Protein AF-A0A920W936-F1 (afdb_monomer_lite)

Foldseek 3Di:
DPPDDPLVVLVVVLVVCCVVPNVVVGDRPSDPDDPDDDDPVVVVVVVVVVPDPDPDPPPDDPQQGDQVVLQVVQVVCCVVPVDNGGSVNGGDAPDPVRVVVVD

Structure (mmCIF, N/CA/C/O backbone):
data_AF-A0A920W936-F1
#
_entry.id   AF-A0A920W936-F1
#
loop_
_atom_site.group_PDB
_atom_site.id
_atom_site.type_symbol
_atom_site.label_atom_id
_atom_site.label_alt_id
_atom_site.label_comp_id
_atom_site.label_asym_id
_atom_site.label_entity_id
_atom_site.label_seq_id
_atom_site.pdbx_PDB_ins_code
_atom_site.Cartn_x
_atom_site.Cartn_y
_atom_site.Cartn_z
_atom_site.occupancy
_atom_site.B_iso_or_equiv
_atom_site.auth_seq_id
_atom_site.auth_comp_id
_atom_site.auth_asym_id
_atom_site.auth_atom_id
_atom_site.pdbx_PDB_model_num
ATOM 1 N N . MET A 1 1 ? 28.370 -13.954 -7.015 1.00 42.81 1 MET A N 1
ATOM 2 C CA . MET A 1 1 ? 27.370 -12.864 -7.053 1.00 42.81 1 MET A CA 1
ATOM 3 C C . MET A 1 1 ? 26.481 -13.109 -8.261 1.00 42.81 1 MET A C 1
ATOM 5 O O . MET A 1 1 ? 26.715 -12.537 -9.312 1.00 42.81 1 MET A O 1
ATOM 9 N N . GLU A 1 2 ? 25.539 -14.039 -8.138 1.00 51.59 2 GLU A N 1
ATOM 10 C CA . GLU A 1 2 ? 24.701 -14.515 -9.255 1.00 51.59 2 GLU A CA 1
ATOM 11 C C . GLU A 1 2 ? 23.228 -14.692 -8.836 1.00 51.59 2 GLU A C 1
ATOM 13 O O . GLU A 1 2 ? 22.452 -15.338 -9.524 1.00 51.59 2 GLU A O 1
ATOM 18 N N . GLU A 1 3 ? 22.809 -14.100 -7.713 1.00 54.53 3 GLU A N 1
ATOM 19 C CA . GLU A 1 3 ? 21.451 -14.252 -7.165 1.00 54.53 3 GLU A CA 1
ATOM 20 C C . GLU A 1 3 ? 20.632 -12.960 -7.314 1.00 54.53 3 GLU A C 1
ATOM 22 O O . GLU A 1 3 ? 20.143 -12.378 -6.350 1.00 54.53 3 GLU A O 1
ATOM 27 N N . GLY A 1 4 ? 20.518 -12.459 -8.544 1.00 60.88 4 GLY A N 1
ATOM 28 C CA . GLY A 1 4 ? 19.589 -11.379 -8.881 1.00 60.88 4 GLY A CA 1
ATOM 29 C C . GLY A 1 4 ? 18.318 -11.940 -9.514 1.00 60.88 4 GLY A C 1
ATOM 30 O O . GLY A 1 4 ? 18.396 -12.826 -10.362 1.00 60.88 4 GLY A O 1
ATOM 31 N N . SER A 1 5 ? 17.144 -11.411 -9.152 1.00 80.44 5 SER A N 1
ATOM 32 C CA . SER A 1 5 ? 15.901 -11.719 -9.876 1.00 80.44 5 SER A CA 1
ATOM 33 C C . SER A 1 5 ? 16.084 -11.410 -11.365 1.00 80.44 5 SER A C 1
ATOM 35 O O . SER A 1 5 ? 16.452 -10.288 -11.724 1.00 80.44 5 SER A O 1
ATOM 37 N N . TRP A 1 6 ? 15.799 -12.387 -12.230 1.00 84.12 6 TRP A N 1
ATOM 38 C CA . TRP A 1 6 ? 15.855 -12.236 -13.689 1.00 84.12 6 TRP A CA 1
ATOM 39 C C . TRP A 1 6 ? 15.059 -11.019 -14.175 1.00 84.12 6 TRP A C 1
ATOM 41 O O . TRP A 1 6 ? 15.489 -10.330 -15.095 1.00 84.12 6 TRP A O 1
ATOM 51 N N . ILE A 1 7 ? 13.958 -10.690 -13.493 1.00 85.25 7 ILE A N 1
ATOM 52 C CA . ILE A 1 7 ? 13.140 -9.502 -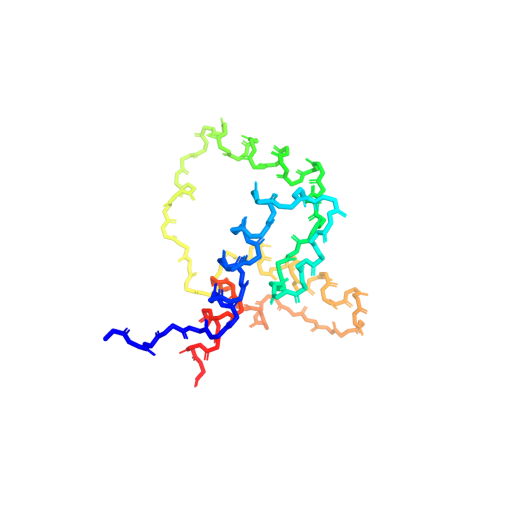13.761 1.00 85.25 7 ILE A CA 1
ATOM 53 C C . ILE A 1 7 ? 13.940 -8.215 -13.529 1.00 85.25 7 ILE A C 1
ATOM 55 O O . ILE A 1 7 ? 13.928 -7.317 -14.366 1.00 85.25 7 ILE A O 1
ATOM 59 N N . ARG A 1 8 ? 14.678 -8.129 -12.416 1.00 85.75 8 ARG A N 1
ATOM 60 C CA . ARG A 1 8 ? 15.475 -6.941 -12.084 1.00 85.75 8 ARG A CA 1
ATOM 61 C C . ARG A 1 8 ? 16.632 -6.751 -13.059 1.00 85.75 8 ARG A C 1
ATOM 63 O O . ARG A 1 8 ? 16.893 -5.631 -13.482 1.00 85.75 8 ARG A O 1
ATOM 70 N N . ARG A 1 9 ? 17.264 -7.850 -13.477 1.00 87.25 9 ARG A N 1
ATOM 71 C CA . ARG A 1 9 ? 18.294 -7.819 -14.519 1.00 87.25 9 ARG A CA 1
ATOM 72 C C . ARG A 1 9 ? 17.727 -7.338 -15.859 1.00 87.25 9 ARG A C 1
ATOM 74 O O . ARG A 1 9 ? 18.351 -6.515 -16.518 1.00 87.25 9 ARG A O 1
ATOM 81 N N . MET A 1 10 ? 16.547 -7.818 -16.255 1.00 88.44 10 MET A N 1
ATOM 82 C CA . MET A 1 10 ? 15.890 -7.370 -17.489 1.00 88.44 10 MET A CA 1
ATOM 83 C C . MET A 1 10 ? 15.505 -5.890 -17.444 1.00 88.44 10 MET A C 1
ATOM 85 O O . MET A 1 10 ? 15.685 -5.194 -18.440 1.00 88.44 10 MET A O 1
ATOM 89 N N . PHE A 1 11 ? 15.054 -5.396 -16.291 1.00 88.06 11 PHE A N 1
ATOM 90 C CA . PHE A 1 11 ? 14.791 -3.974 -16.084 1.00 88.06 11 PHE A CA 1
ATOM 91 C C . PHE A 1 11 ? 16.056 -3.114 -16.260 1.00 88.06 11 PHE A C 1
ATOM 93 O O . PHE A 1 11 ? 16.031 -2.099 -16.954 1.00 88.06 11 PHE A O 1
ATOM 100 N N . GLU A 1 12 ? 17.190 -3.541 -15.696 1.00 88.50 12 GLU A N 1
ATOM 101 C CA . GLU A 1 12 ? 18.477 -2.842 -15.847 1.00 88.50 12 GLU A CA 1
ATOM 102 C C . GLU A 1 12 ? 18.960 -2.820 -17.307 1.00 88.50 12 GLU A C 1
ATOM 104 O O . GLU A 1 12 ? 19.413 -1.781 -17.794 1.00 88.50 12 GLU A O 1
ATOM 109 N N . VAL A 1 13 ? 18.792 -3.927 -18.040 1.00 89.69 13 VAL A N 1
ATOM 110 C CA . VAL A 1 13 ? 19.058 -3.978 -19.489 1.00 89.69 13 VAL A CA 1
ATOM 111 C C . VAL A 1 13 ? 18.134 -3.021 -20.247 1.00 89.69 13 VAL A C 1
ATOM 113 O O . VAL A 1 13 ? 18.598 -2.291 -21.121 1.00 89.69 13 VAL A O 1
ATOM 116 N N . GLY A 1 14 ? 16.851 -2.958 -19.881 1.00 88.69 14 GLY A N 1
ATOM 117 C CA . GLY A 1 14 ? 15.891 -2.016 -20.455 1.00 88.69 14 GLY A CA 1
ATOM 118 C C . GLY A 1 14 ? 16.319 -0.557 -20.280 1.00 88.69 14 GLY A C 1
ATOM 119 O O . GLY A 1 14 ? 16.230 0.226 -21.225 1.00 88.69 14 GLY A O 1
ATOM 120 N N . ILE A 1 15 ? 16.851 -0.188 -19.110 1.00 90.69 15 ILE A N 1
ATOM 121 C CA . ILE A 1 15 ? 17.409 1.152 -18.861 1.00 90.69 15 ILE A CA 1
ATOM 122 C C . ILE A 1 15 ? 18.604 1.433 -19.782 1.00 90.69 15 ILE A C 1
ATOM 124 O O . ILE A 1 15 ? 18.648 2.492 -20.411 1.00 90.69 15 ILE A O 1
ATOM 128 N N . ALA A 1 16 ? 19.549 0.495 -19.893 1.00 92.31 16 ALA A N 1
ATOM 129 C CA . ALA A 1 16 ? 20.720 0.655 -20.756 1.00 92.31 16 ALA A CA 1
ATOM 130 C C . ALA A 1 16 ? 20.316 0.839 -22.229 1.00 92.31 16 ALA A C 1
ATOM 132 O O . ALA A 1 16 ? 20.759 1.780 -22.885 1.00 92.31 16 ALA A O 1
ATOM 133 N N . MET A 1 17 ? 19.387 0.015 -22.721 1.00 91.44 17 MET A N 1
ATOM 134 C CA . MET A 1 17 ? 18.873 0.118 -24.087 1.00 91.44 17 MET A CA 1
ATOM 135 C C . MET A 1 17 ? 18.128 1.437 -24.330 1.00 91.44 17 MET A C 1
ATOM 137 O O . MET A 1 17 ? 18.266 2.016 -25.404 1.00 91.44 17 MET A O 1
ATOM 141 N N . LYS A 1 18 ? 17.363 1.954 -23.356 1.00 92.88 18 LYS A N 1
ATOM 142 C CA . LYS A 1 18 ? 16.703 3.270 -23.477 1.00 92.88 18 LYS A CA 1
ATOM 143 C C . LYS A 1 18 ? 17.725 4.396 -23.638 1.00 92.88 18 LYS A C 1
ATOM 145 O O . LYS A 1 18 ? 17.466 5.337 -24.385 1.00 92.88 18 LYS A O 1
ATOM 150 N N . SER A 1 19 ? 18.877 4.290 -22.970 1.00 91.81 19 SER A N 1
ATOM 151 C CA . SER A 1 19 ? 19.970 5.258 -23.100 1.00 91.81 19 SER A CA 1
ATOM 152 C C . SER A 1 19 ? 20.674 5.186 -24.458 1.00 91.81 19 SER A C 1
ATOM 154 O O . SER A 1 19 ? 21.148 6.211 -24.937 1.00 91.81 19 SER A O 1
ATOM 156 N N . GLU A 1 20 ? 20.773 3.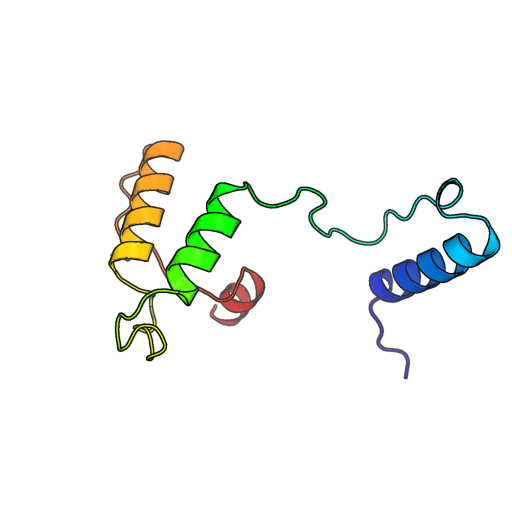999 -25.059 1.00 93.69 20 GLU A N 1
ATOM 157 C CA . GLU A 1 20 ? 21.467 3.787 -26.337 1.00 93.69 20 GLU A CA 1
ATOM 158 C C . GLU A 1 20 ? 20.563 4.064 -27.548 1.00 93.69 20 GLU A C 1
ATOM 160 O O . GLU A 1 20 ? 20.969 4.733 -28.498 1.00 93.69 20 GLU A O 1
ATOM 165 N N . TYR A 1 21 ? 19.321 3.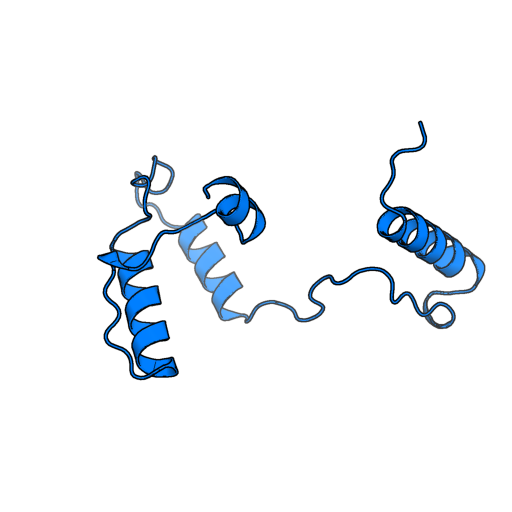582 -27.511 1.00 90.38 21 TYR A N 1
ATOM 166 C CA . TYR A 1 21 ? 18.418 3.574 -28.664 1.00 90.38 21 TYR A CA 1
ATOM 167 C C . TYR A 1 21 ? 17.311 4.638 -28.596 1.00 90.38 21 TYR A C 1
ATOM 169 O O . TYR A 1 21 ? 16.714 4.956 -29.631 1.00 90.38 21 TYR A O 1
ATOM 177 N N . GLY A 1 22 ? 17.073 5.219 -27.415 1.00 88.56 22 GLY A N 1
ATOM 178 C CA . GLY A 1 22 ? 15.983 6.156 -27.133 1.00 88.56 22 GLY A CA 1
ATOM 179 C C . GLY A 1 22 ? 14.828 5.502 -26.368 1.00 88.56 22 GLY A C 1
ATOM 180 O O . GLY A 1 22 ? 14.493 4.335 -26.582 1.00 88.56 22 GLY A O 1
ATOM 181 N N . ALA A 1 23 ? 14.207 6.259 -25.457 1.00 89.56 23 ALA A N 1
ATOM 182 C CA . ALA A 1 23 ? 13.138 5.761 -24.586 1.00 89.56 23 ALA A CA 1
ATOM 183 C C . ALA A 1 23 ? 11.863 5.345 -25.344 1.00 89.56 23 ALA A C 1
ATOM 185 O O . ALA A 1 23 ? 11.124 4.482 -24.879 1.00 89.56 23 ALA A O 1
ATOM 186 N N . ASP A 1 24 ? 11.634 5.934 -26.514 1.00 90.00 24 ASP A N 1
ATOM 187 C CA . ASP A 1 24 ? 10.533 5.658 -27.438 1.00 90.00 24 ASP A CA 1
ATOM 188 C C . ASP A 1 24 ? 10.707 4.347 -28.223 1.00 90.00 24 ASP A C 1
ATOM 190 O O . ASP A 1 24 ? 9.736 3.830 -28.772 1.00 90.00 24 ASP A O 1
ATOM 194 N N . LYS A 1 25 ? 11.925 3.787 -28.262 1.00 88.06 25 LYS A N 1
ATOM 195 C CA . LYS A 1 25 ? 12.250 2.576 -29.038 1.00 88.06 25 LYS A CA 1
ATOM 196 C C . LYS A 1 25 ? 12.391 1.314 -28.195 1.00 88.06 25 LYS A C 1
ATOM 198 O O . LYS A 1 25 ? 12.626 0.238 -28.742 1.00 88.06 25 LYS A O 1
ATOM 203 N N . VAL A 1 26 ? 12.255 1.430 -26.875 1.00 88.12 26 VAL A N 1
ATOM 204 C CA . VAL A 1 26 ? 12.443 0.318 -25.938 1.00 88.12 26 VAL A CA 1
ATOM 205 C C . VAL A 1 26 ? 11.190 0.122 -25.096 1.00 88.12 26 VAL A C 1
ATOM 207 O O . VAL A 1 26 ? 10.908 0.869 -24.157 1.00 88.12 26 VAL A O 1
ATOM 210 N N . PHE A 1 27 ? 10.463 -0.945 -25.417 1.00 87.00 27 PHE A N 1
ATOM 211 C CA . PHE A 1 27 ? 9.246 -1.362 -24.729 1.00 87.00 27 PHE A CA 1
ATOM 212 C C . PHE A 1 27 ? 9.596 -2.314 -23.584 1.00 87.00 27 PHE A C 1
ATOM 214 O O . PHE A 1 27 ? 9.696 -3.527 -23.757 1.00 87.00 27 PHE A O 1
ATOM 221 N N . ASP A 1 28 ? 9.825 -1.741 -22.408 1.00 85.94 28 ASP A N 1
ATOM 222 C CA . ASP A 1 28 ? 10.140 -2.496 -21.198 1.00 85.94 28 ASP A CA 1
ATOM 223 C C . ASP A 1 28 ? 8.856 -2.980 -20.506 1.00 85.94 28 ASP A C 1
ATOM 225 O O . ASP A 1 28 ? 8.120 -2.184 -19.924 1.00 85.94 28 ASP A O 1
ATOM 229 N N . LEU A 1 29 ? 8.599 -4.288 -20.586 1.00 86.19 29 LEU A N 1
ATOM 230 C CA . LEU A 1 29 ? 7.451 -4.975 -19.978 1.00 86.19 29 LEU A CA 1
ATOM 231 C C . LEU A 1 29 ? 7.868 -5.855 -18.784 1.00 86.19 29 LEU A C 1
ATOM 233 O O . LEU A 1 29 ? 7.159 -6.793 -18.423 1.00 86.19 29 LEU A O 1
ATOM 237 N N . SER A 1 30 ? 9.049 -5.607 -18.208 1.00 86.81 30 SER A N 1
ATOM 238 C CA . SER A 1 30 ? 9.619 -6.464 -17.163 1.00 86.81 30 SER A CA 1
ATOM 239 C C . SER A 1 30 ? 9.022 -6.213 -15.774 1.00 86.81 30 SER A C 1
ATOM 241 O O . SER A 1 30 ? 8.772 -7.167 -15.037 1.00 86.81 30 SER A O 1
ATOM 243 N N . LEU A 1 31 ? 8.789 -4.951 -15.394 1.00 84.62 31 LEU A N 1
ATOM 244 C CA . LEU A 1 31 ? 8.302 -4.586 -14.060 1.00 84.62 31 LEU A CA 1
ATOM 245 C C . LEU A 1 31 ? 6.779 -4.450 -14.001 1.00 84.62 31 LEU A C 1
ATOM 247 O O . LEU A 1 31 ? 6.174 -3.723 -14.781 1.00 84.62 31 LEU A O 1
ATOM 251 N N . GLY A 1 32 ? 6.179 -5.056 -12.975 1.00 86.62 32 GLY A N 1
ATOM 252 C CA . GLY A 1 32 ? 4.757 -4.922 -12.640 1.00 86.62 32 GLY A CA 1
ATOM 253 C C . GLY A 1 32 ? 4.443 -3.764 -11.686 1.00 86.62 32 GLY A C 1
ATOM 254 O O . GLY A 1 32 ? 3.596 -3.919 -10.809 1.00 86.62 32 GLY A O 1
ATOM 255 N N . ASN A 1 33 ? 5.148 -2.635 -11.793 1.00 89.19 33 ASN A N 1
ATOM 256 C CA . ASN A 1 33 ? 4.873 -1.473 -10.942 1.00 89.19 33 ASN A CA 1
ATOM 257 C C . ASN A 1 33 ? 3.551 -0.798 -11.360 1.00 89.19 33 ASN A C 1
ATOM 259 O O . ASN A 1 33 ? 3.278 -0.704 -12.558 1.00 89.19 33 ASN A O 1
ATOM 263 N N . PRO A 1 34 ? 2.747 -0.275 -10.414 1.00 88.19 34 PRO A N 1
ATOM 264 C CA . PRO A 1 34 ? 1.593 0.551 -10.753 1.00 88.19 34 PRO A CA 1
ATOM 265 C C . PRO A 1 34 ? 2.007 1.768 -11.591 1.00 88.19 34 PRO A C 1
ATOM 267 O O . PRO A 1 34 ? 2.977 2.446 -11.259 1.00 88.19 34 PRO A O 1
ATOM 270 N N . ILE A 1 35 ? 1.262 2.044 -12.662 1.00 86.69 35 ILE A N 1
ATOM 271 C CA . ILE A 1 35 ? 1.528 3.163 -13.589 1.00 86.69 35 ILE A CA 1
ATOM 272 C C . ILE A 1 35 ? 0.602 4.365 -13.375 1.00 86.69 35 ILE A C 1
ATOM 274 O O . ILE A 1 35 ? 0.767 5.399 -14.015 1.00 86.69 35 ILE A O 1
ATOM 278 N N . VAL A 1 36 ? -0.413 4.212 -12.525 1.00 91.56 36 VAL A N 1
ATOM 279 C CA . VAL A 1 36 ? -1.413 5.246 -12.259 1.00 91.56 36 VAL A CA 1
ATOM 280 C C . VAL A 1 36 ? -1.032 5.967 -10.977 1.00 91.56 36 VAL A C 1
ATOM 282 O O . VAL A 1 36 ? -0.814 5.333 -9.944 1.00 91.56 36 VAL A O 1
ATOM 285 N N . GLU A 1 37 ? -0.973 7.293 -11.051 1.00 92.94 37 GLU A N 1
ATOM 286 C CA . GLU A 1 37 ? -0.735 8.131 -9.881 1.00 92.94 37 GLU A CA 1
ATOM 287 C C . GLU A 1 37 ? -1.915 8.063 -8.895 1.00 92.94 37 GLU A C 1
ATOM 289 O O . GLU A 1 37 ? -3.074 7.977 -9.321 1.00 92.94 37 GLU A O 1
ATOM 294 N N . PRO A 1 38 ? -1.663 8.138 -7.575 1.00 93.00 38 PRO A N 1
ATOM 295 C CA . PRO A 1 38 ? -2.729 8.180 -6.586 1.00 93.00 38 PRO A CA 1
ATOM 296 C C . PRO A 1 38 ? -3.688 9.365 -6.809 1.00 93.00 38 PRO A C 1
ATOM 298 O O . PRO A 1 38 ? -3.256 10.441 -7.238 1.00 93.00 38 PRO A O 1
ATOM 301 N N . PRO A 1 39 ? -4.978 9.2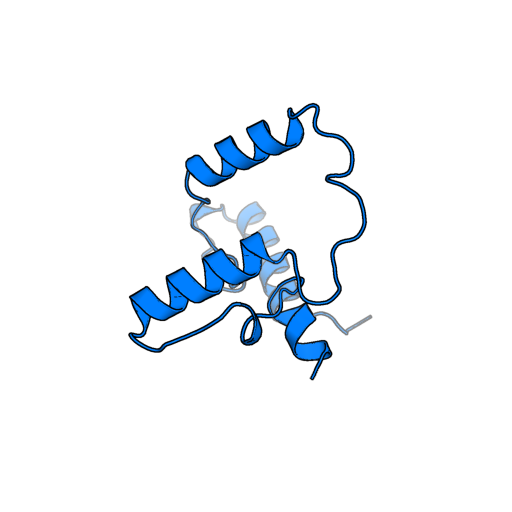29 -6.451 1.00 95.25 39 PRO A N 1
ATOM 302 C CA . PRO A 1 39 ? -5.934 10.333 -6.502 1.00 95.25 39 PRO A CA 1
ATOM 303 C C . PRO A 1 39 ? -5.456 11.566 -5.718 1.00 95.25 39 PRO A C 1
ATOM 305 O O . PRO A 1 39 ? -4.848 11.440 -4.654 1.00 95.25 39 PRO A O 1
ATOM 308 N N . SER A 1 40 ? -5.792 12.774 -6.185 1.00 95.81 40 SER A N 1
ATOM 309 C CA . SER A 1 40 ? -5.328 14.037 -5.578 1.00 95.81 40 SER A CA 1
ATOM 310 C C . SER A 1 40 ? -5.679 14.179 -4.094 1.00 95.81 40 SER A C 1
ATOM 312 O O . SER A 1 40 ? -4.901 14.756 -3.333 1.00 95.81 40 SER A O 1
ATOM 314 N N . ILE A 1 41 ? -6.816 13.614 -3.678 1.00 97.19 41 ILE A N 1
ATOM 315 C CA . ILE A 1 41 ? -7.267 13.599 -2.282 1.00 97.19 41 ILE A CA 1
ATOM 316 C C . ILE A 1 41 ? -6.263 12.901 -1.357 1.00 97.19 41 ILE A C 1
ATOM 318 O O . ILE A 1 41 ? -6.023 13.376 -0.255 1.00 97.19 41 ILE A O 1
ATOM 322 N N . PHE A 1 42 ? -5.590 11.842 -1.821 1.00 96.00 42 PHE A N 1
ATOM 323 C CA . PHE A 1 42 ? -4.576 11.150 -1.025 1.00 96.00 42 PHE A CA 1
ATOM 324 C C . PHE A 1 42 ? -3.420 12.089 -0.667 1.00 96.00 42 PHE A C 1
ATOM 326 O O . PHE A 1 42 ? -3.004 12.176 0.487 1.00 96.00 42 PHE A O 1
ATOM 333 N N . LYS A 1 43 ? -2.929 12.843 -1.658 1.00 95.88 43 LYS A N 1
ATOM 334 C CA . LYS A 1 43 ? -1.851 13.813 -1.450 1.00 95.88 43 LYS A CA 1
ATOM 335 C C . LYS A 1 43 ? -2.282 14.936 -0.505 1.00 95.88 43 LYS A C 1
ATOM 337 O O . LYS A 1 43 ? -1.489 15.344 0.337 1.00 95.88 43 LYS A O 1
ATOM 342 N N . GLN A 1 44 ? -3.513 15.429 -0.643 1.00 97.19 44 GLN A N 1
ATOM 343 C CA . GLN A 1 44 ? -4.059 16.474 0.228 1.00 97.19 44 GLN A CA 1
ATOM 344 C C . GLN A 1 44 ? -4.138 16.004 1.686 1.00 97.19 44 GLN A C 1
ATOM 346 O O . GLN A 1 44 ? -3.609 16.677 2.567 1.00 97.19 44 GLN A O 1
ATOM 351 N N . GLU A 1 45 ? -4.698 14.819 1.935 1.00 95.94 45 GLU A N 1
ATOM 352 C CA . GLU A 1 45 ? -4.817 14.272 3.290 1.00 95.94 45 GLU A CA 1
ATOM 353 C C . GLU A 1 45 ? -3.461 13.963 3.928 1.00 95.94 45 GLU A C 1
ATOM 355 O O . GLU A 1 45 ? -3.266 14.209 5.117 1.00 95.94 45 GLU A O 1
ATOM 360 N N . LEU A 1 46 ? -2.482 13.504 3.144 1.00 94.94 46 LEU A N 1
ATOM 361 C CA . LEU A 1 46 ? -1.126 13.285 3.644 1.00 94.94 46 LEU A CA 1
ATOM 362 C C . LEU A 1 46 ? -0.468 14.594 4.113 1.00 94.94 46 LEU A C 1
ATOM 364 O O . LEU A 1 46 ? 0.180 14.621 5.161 1.00 94.94 46 LEU A O 1
ATOM 368 N N . ILE A 1 47 ? -0.650 15.684 3.359 1.00 96.25 47 ILE A N 1
ATOM 369 C CA . ILE A 1 47 ? -0.159 17.018 3.733 1.00 96.25 47 ILE A CA 1
ATOM 370 C C . ILE A 1 47 ? -0.866 17.497 5.006 1.00 96.25 47 ILE A C 1
ATOM 372 O O . ILE A 1 47 ? -0.192 17.901 5.953 1.00 96.25 47 ILE A O 1
ATOM 376 N N . ASN A 1 48 ? -2.197 17.398 5.060 1.00 95.00 48 ASN A N 1
ATOM 377 C CA . ASN A 1 48 ? -2.989 17.784 6.231 1.00 95.00 48 ASN A CA 1
ATOM 378 C C . ASN A 1 48 ? -2.556 17.006 7.483 1.00 95.00 48 ASN A C 1
ATOM 380 O O . ASN A 1 48 ? -2.393 17.581 8.561 1.00 95.00 48 ASN A O 1
ATOM 384 N N . PHE A 1 49 ? -2.322 15.699 7.339 1.00 92.00 49 PHE A N 1
ATOM 385 C CA . PHE A 1 49 ? -1.845 14.844 8.419 1.00 92.00 49 PHE A CA 1
ATOM 386 C C . PHE A 1 49 ? -0.477 15.297 8.938 1.00 92.00 49 PHE A C 1
ATOM 388 O O . PHE A 1 49 ? -0.301 15.421 10.150 1.00 92.00 49 PHE A O 1
ATOM 395 N N . ALA A 1 50 ? 0.465 15.584 8.033 1.00 92.88 50 ALA A N 1
ATOM 396 C CA . ALA A 1 50 ? 1.814 16.032 8.376 1.00 92.88 50 ALA A CA 1
ATOM 397 C C . ALA A 1 50 ? 1.853 17.439 9.000 1.00 92.88 50 ALA A C 1
ATOM 399 O O . ALA A 1 50 ? 2.752 17.734 9.782 1.00 92.88 50 ALA A O 1
ATOM 400 N N . GLN A 1 51 ? 0.892 18.305 8.664 1.00 94.62 51 GLN A N 1
ATOM 401 C CA . GLN A 1 51 ? 0.787 19.667 9.200 1.00 94.62 51 GLN A CA 1
ATOM 402 C C . GLN A 1 51 ? 0.023 19.755 10.527 1.00 94.62 51 GLN A C 1
ATOM 404 O O . GLN A 1 51 ? 0.038 20.806 11.168 1.00 94.62 51 GLN A O 1
ATOM 409 N N . SER A 1 52 ? -0.665 18.690 10.950 1.00 90.19 52 SER A N 1
ATOM 410 C CA . SER A 1 52 ? -1.462 18.731 12.176 1.00 90.19 52 SER A CA 1
ATOM 411 C C . SER A 1 52 ? -0.582 18.925 13.416 1.00 90.19 52 SER A C 1
ATOM 413 O O . SER A 1 52 ? 0.485 18.321 13.526 1.00 90.19 52 SER A O 1
ATOM 415 N N . LEU A 1 53 ? -1.077 19.688 14.391 1.00 89.56 53 LEU A N 1
ATOM 416 C CA . LEU A 1 53 ? -0.412 19.900 15.684 1.00 89.56 53 LEU A CA 1
ATOM 417 C C . LEU A 1 53 ? -0.779 18.839 16.735 1.00 89.56 53 LEU A C 1
ATOM 419 O O . LEU A 1 53 ? -0.373 18.935 17.895 1.00 89.56 53 LEU A O 1
ATOM 423 N N . ASP A 1 54 ? -1.552 17.829 16.344 1.00 87.12 54 ASP A N 1
ATOM 424 C CA . ASP A 1 54 ? -2.023 16.787 17.243 1.00 87.12 54 ASP A CA 1
ATOM 425 C C . ASP A 1 54 ? -0.859 15.926 17.734 1.00 87.12 54 ASP A C 1
ATOM 427 O O . ASP A 1 54 ? -0.120 15.297 16.971 1.00 87.12 54 ASP A O 1
ATOM 431 N N . THR A 1 55 ? -0.716 15.857 19.052 1.00 86.44 55 THR A N 1
ATOM 432 C CA . THR A 1 55 ? 0.349 15.070 19.670 1.00 86.44 55 THR A CA 1
ATOM 433 C C . THR A 1 55 ? 0.006 13.579 19.696 1.00 86.44 55 THR A C 1
ATOM 435 O O . THR A 1 55 ? -1.147 13.180 19.826 1.00 86.44 55 THR A O 1
ATOM 438 N N . GLY A 1 56 ? 1.028 12.724 19.599 1.00 84.88 56 GLY A N 1
ATOM 439 C CA . GLY A 1 56 ? 0.873 11.274 19.774 1.00 84.88 56 GLY A CA 1
ATOM 440 C C . GLY A 1 56 ? 0.557 10.470 18.509 1.00 84.88 56 GLY A C 1
ATOM 441 O O . GLY A 1 56 ? 0.583 9.245 18.581 1.00 84.88 56 GLY A O 1
ATOM 442 N N . ARG A 1 57 ? 0.369 11.114 17.351 1.00 82.94 57 ARG A N 1
ATOM 443 C CA . ARG A 1 57 ? 0.087 10.443 16.065 1.00 82.94 57 ARG A CA 1
ATOM 444 C C . ARG A 1 57 ? 1.202 9.516 15.555 1.00 82.94 57 ARG A C 1
ATOM 446 O O . ARG A 1 57 ? 0.926 8.600 14.796 1.00 82.94 57 ARG A O 1
ATOM 453 N N . HIS A 1 58 ? 2.446 9.723 15.989 1.00 89.38 58 HIS A N 1
ATOM 454 C CA . HIS A 1 58 ? 3.600 8.882 15.620 1.00 89.38 58 HIS A CA 1
ATOM 455 C C . HIS A 1 58 ? 3.928 7.788 16.648 1.00 89.38 58 HIS A C 1
ATOM 457 O O . HIS A 1 58 ? 4.965 7.134 16.548 1.00 89.38 58 HIS A O 1
ATOM 463 N N . ARG A 1 59 ? 3.100 7.619 17.684 1.00 90.31 59 ARG A N 1
ATOM 464 C CA . ARG A 1 59 ? 3.289 6.551 18.674 1.00 90.31 59 ARG A CA 1
ATOM 465 C C . ARG A 1 59 ? 2.867 5.206 18.089 1.00 90.31 59 ARG A C 1
ATOM 467 O O . ARG A 1 59 ? 2.193 5.142 17.065 1.00 90.31 59 ARG A O 1
ATOM 474 N N . TYR A 1 60 ? 3.238 4.134 18.783 1.00 92.50 60 TYR A N 1
ATOM 475 C CA . TYR A 1 60 ? 2.819 2.790 18.410 1.00 92.50 60 TYR A CA 1
ATOM 476 C C . TYR A 1 60 ? 1.298 2.665 18.305 1.00 92.50 60 TYR A C 1
ATOM 478 O O . TYR A 1 60 ? 0.540 3.144 19.149 1.00 92.50 60 TYR A O 1
ATOM 486 N N . MET A 1 61 ? 0.889 1.968 17.256 1.00 91.06 61 MET A N 1
ATOM 487 C CA . MET A 1 61 ? -0.469 1.511 17.016 1.00 91.06 61 MET A CA 1
ATOM 488 C C . MET A 1 61 ? -0.691 0.159 17.717 1.00 91.06 61 MET A C 1
ATOM 490 O O . MET A 1 61 ? 0.272 -0.595 17.889 1.00 91.06 61 MET A O 1
ATOM 494 N N . PRO A 1 62 ? -1.936 -0.205 18.079 1.00 92.88 62 PRO A N 1
ATOM 495 C CA . PRO A 1 62 ? -2.257 -1.583 18.440 1.00 92.88 62 PRO A CA 1
ATOM 496 C C . PRO A 1 62 ? -1.833 -2.568 17.344 1.00 92.88 62 PRO A C 1
ATOM 498 O O . PRO A 1 62 ? -1.952 -2.260 16.159 1.00 92.88 62 PRO A O 1
ATOM 501 N N . ASN A 1 63 ? -1.427 -3.782 17.726 1.00 92.31 63 ASN A N 1
ATOM 502 C CA . ASN A 1 63 ? -0.903 -4.789 16.789 1.00 92.31 63 ASN A CA 1
ATOM 503 C C . ASN A 1 63 ? -1.819 -5.054 15.583 1.00 92.31 63 ASN A C 1
ATOM 505 O O . ASN A 1 63 ? -1.335 -5.287 14.482 1.00 92.31 63 ASN A O 1
ATOM 509 N N . ALA A 1 64 ? -3.139 -5.020 15.784 1.00 93.94 64 ALA A N 1
ATOM 510 C CA . ALA A 1 64 ? -4.106 -5.290 14.724 1.00 93.94 64 ALA A CA 1
ATOM 511 C C . ALA A 1 64 ? -4.392 -4.086 13.808 1.00 93.94 64 ALA A C 1
ATOM 513 O O . ALA A 1 64 ? -5.031 -4.258 12.772 1.00 93.94 64 ALA A O 1
ATOM 514 N N . GLY A 1 65 ? -3.992 -2.870 14.184 1.00 94.25 65 GLY A N 1
ATOM 515 C CA . GLY A 1 65 ? -4.441 -1.646 13.524 1.00 94.25 65 GLY A CA 1
ATOM 516 C C . GLY A 1 65 ? -5.190 -0.680 14.437 1.00 94.25 65 GLY A C 1
ATOM 517 O O . GLY A 1 65 ? -5.777 -1.093 15.440 1.00 94.25 65 GLY A O 1
ATOM 518 N N . TYR A 1 66 ? -5.249 0.591 14.035 1.00 94.56 66 TYR A N 1
ATOM 519 C CA . TYR A 1 66 ? -6.159 1.574 14.622 1.00 94.56 66 TYR A CA 1
ATOM 520 C C . TYR A 1 66 ? -7.628 1.137 14.432 1.00 94.56 66 TYR A C 1
ATOM 522 O O . TYR A 1 66 ? -8.013 0.801 13.303 1.00 94.56 66 TYR A O 1
ATOM 530 N N . PRO A 1 67 ? -8.459 1.117 15.492 1.00 94.94 67 PRO A N 1
ATOM 531 C CA . PRO A 1 67 ? -9.861 0.691 15.412 1.00 94.94 67 PRO A CA 1
ATOM 532 C C . PRO A 1 67 ? -10.688 1.439 14.358 1.00 94.94 67 PRO A C 1
ATOM 534 O O . PRO A 1 67 ? -11.478 0.826 13.638 1.00 94.94 67 PRO A O 1
ATOM 537 N N . GLU A 1 68 ? -10.478 2.745 14.223 1.00 95.06 68 GLU A N 1
ATOM 538 C CA . GLU A 1 68 ? -11.142 3.615 13.254 1.00 95.06 68 GLU A CA 1
ATOM 539 C C . GLU A 1 68 ? -10.772 3.256 11.810 1.00 95.06 68 GLU A C 1
ATOM 541 O O . GLU A 1 68 ? -11.641 3.181 10.941 1.00 95.06 68 GLU A O 1
ATOM 546 N N . THR A 1 69 ? -9.500 2.929 11.565 1.00 95.81 69 THR A N 1
ATOM 547 C CA . THR A 1 69 ? -9.030 2.505 10.240 1.00 95.81 69 THR A CA 1
ATOM 548 C C . THR A 1 69 ? -9.622 1.145 9.881 1.00 95.81 69 THR A C 1
ATOM 550 O O . THR A 1 69 ? -10.178 0.975 8.798 1.00 95.81 69 THR A O 1
ATOM 553 N N . ARG A 1 70 ? -9.579 0.189 10.816 1.00 97.75 70 ARG A N 1
ATOM 554 C CA . ARG A 1 70 ? -10.153 -1.154 10.632 1.00 97.75 70 ARG A CA 1
ATOM 555 C C . ARG A 1 70 ? -11.660 -1.106 10.378 1.00 97.75 70 ARG A C 1
ATOM 557 O O . ARG A 1 70 ? -12.154 -1.836 9.527 1.00 97.75 70 ARG A O 1
ATOM 564 N N . SER A 1 71 ? -12.381 -0.228 11.077 1.00 97.88 71 SER A N 1
ATOM 565 C CA . SER A 1 71 ? -13.825 -0.036 10.883 1.00 97.88 71 SER A CA 1
ATOM 566 C C . SER A 1 71 ? -14.146 0.549 9.506 1.00 97.88 71 SER A C 1
ATOM 568 O O . SER A 1 71 ? -15.071 0.083 8.847 1.00 97.88 71 SER A O 1
ATOM 570 N N . SER A 1 72 ? -13.357 1.523 9.040 1.00 97.69 72 SER A N 1
ATOM 571 C CA . SER A 1 72 ? -13.509 2.098 7.697 1.00 97.69 72 SER A CA 1
ATOM 572 C C . SER A 1 72 ? -13.336 1.040 6.597 1.00 97.69 72 SER A C 1
ATOM 574 O O . SER A 1 72 ? -14.172 0.930 5.701 1.00 97.69 72 SER A O 1
ATOM 576 N N . VAL A 1 73 ? -12.308 0.191 6.716 1.00 97.56 73 VAL A N 1
ATOM 577 C CA . VAL A 1 73 ? -12.065 -0.919 5.778 1.00 97.56 73 VAL A CA 1
ATOM 578 C C . VAL A 1 73 ? -13.193 -1.953 5.824 1.00 97.56 73 VAL A C 1
ATOM 580 O O . VAL A 1 73 ? -13.666 -2.375 4.772 1.00 97.56 73 VAL A O 1
ATOM 583 N N . ALA A 1 74 ? -13.664 -2.335 7.016 1.00 97.81 74 ALA A N 1
ATOM 584 C CA . ALA A 1 74 ? -14.775 -3.278 7.161 1.00 97.81 74 ALA A CA 1
ATOM 585 C C . ALA A 1 74 ? -16.063 -2.760 6.497 1.00 97.81 74 ALA A C 1
ATOM 587 O O . ALA A 1 74 ? -16.742 -3.510 5.796 1.00 97.81 74 ALA A O 1
ATOM 588 N N . ASN A 1 75 ? -16.372 -1.470 6.661 1.00 98.06 75 ASN A N 1
ATOM 589 C CA . ASN A 1 75 ? -17.533 -0.845 6.026 1.00 98.06 75 ASN A CA 1
ATOM 590 C C . ASN A 1 75 ? -17.409 -0.823 4.499 1.00 98.06 75 ASN A C 1
ATOM 592 O O . ASN A 1 75 ? -18.372 -1.140 3.805 1.00 98.06 75 ASN A O 1
ATOM 596 N N . MET A 1 76 ? -16.229 -0.480 3.973 1.00 98.06 76 MET A N 1
ATOM 597 C CA . MET A 1 76 ? -15.965 -0.511 2.532 1.00 98.06 76 MET A CA 1
ATOM 598 C C . MET A 1 76 ? -16.177 -1.921 1.963 1.00 98.06 76 MET A C 1
ATOM 600 O O . MET A 1 76 ? -16.961 -2.084 1.031 1.00 98.06 76 MET A O 1
ATOM 604 N N . LEU A 1 77 ? -15.592 -2.946 2.590 1.00 97.69 77 LEU A N 1
ATOM 605 C CA . LEU A 1 77 ? -15.752 -4.336 2.155 1.00 97.69 77 LEU A CA 1
ATOM 606 C C . LEU A 1 77 ? -17.203 -4.805 2.247 1.00 97.69 77 LEU A C 1
ATOM 608 O O . LEU A 1 77 ? -17.680 -5.515 1.364 1.00 97.69 77 LEU A O 1
ATOM 612 N N . SER A 1 78 ? -17.919 -4.395 3.292 1.00 97.50 78 SER A N 1
ATOM 613 C CA . SER A 1 78 ? -19.333 -4.738 3.451 1.00 97.50 78 SER A CA 1
ATOM 614 C C . SER A 1 78 ? -20.189 -4.136 2.339 1.00 97.50 78 SER A C 1
ATOM 616 O O . SER A 1 78 ? -21.062 -4.815 1.804 1.00 97.50 78 SER A O 1
ATOM 618 N N . ASN A 1 79 ? -19.902 -2.895 1.937 1.00 97.62 79 ASN A N 1
ATOM 619 C CA . ASN A 1 79 ? -20.595 -2.230 0.835 1.00 97.62 79 ASN A CA 1
ATOM 620 C C . ASN A 1 79 ? -20.278 -2.863 -0.528 1.00 97.62 79 ASN A C 1
ATOM 622 O O . ASN A 1 79 ? -21.170 -2.979 -1.363 1.00 97.62 79 ASN A O 1
ATOM 626 N N . GLU A 1 80 ? -19.029 -3.271 -0.763 1.00 97.19 80 GLU A N 1
ATOM 627 C CA . GLU A 1 80 ? -18.613 -3.868 -2.039 1.00 97.19 80 GLU A CA 1
ATOM 628 C C . GLU A 1 80 ? -19.092 -5.315 -2.208 1.00 97.19 80 GLU A C 1
ATOM 630 O O . GLU A 1 80 ? -19.458 -5.728 -3.307 1.00 97.19 80 GLU A O 1
ATOM 635 N N . THR A 1 81 ? -19.086 -6.094 -1.125 1.00 97.12 81 THR A N 1
ATOM 636 C CA . THR A 1 81 ? -19.356 -7.542 -1.171 1.00 97.12 81 THR A CA 1
ATOM 637 C C . THR A 1 81 ? -20.766 -7.922 -0.724 1.00 97.12 81 THR A C 1
ATOM 639 O O . THR A 1 81 ? -21.223 -9.023 -1.029 1.00 97.12 81 THR A O 1
ATOM 642 N N . GLY A 1 82 ? -21.451 -7.051 0.024 1.00 96.19 82 GLY A N 1
ATOM 643 C CA . GLY A 1 82 ? -22.729 -7.346 0.677 1.00 96.19 82 GLY A CA 1
ATOM 644 C C . GLY A 1 82 ? -22.623 -8.243 1.919 1.00 96.19 82 GLY A C 1
ATOM 645 O O . GLY A 1 82 ? -23.649 -8.656 2.458 1.00 96.19 82 GLY A O 1
ATOM 646 N N . LEU A 1 83 ? -21.410 -8.569 2.380 1.00 96.44 83 LEU A N 1
ATOM 647 C CA . LEU A 1 83 ? -21.176 -9.392 3.570 1.00 96.44 83 LEU A CA 1
ATOM 648 C C . LEU A 1 83 ? -20.995 -8.516 4.816 1.00 96.44 83 LEU A C 1
ATOM 650 O O . LEU A 1 83 ? -20.432 -7.432 4.742 1.00 96.44 83 LEU A O 1
ATOM 654 N N . GLY A 1 84 ? -21.450 -8.986 5.979 1.00 95.75 84 GLY A N 1
ATOM 655 C CA . GLY A 1 84 ? -21.373 -8.229 7.233 1.00 95.75 84 GLY A CA 1
ATOM 656 C C . GLY A 1 84 ? -19.992 -8.273 7.889 1.00 95.75 84 GLY A C 1
ATOM 657 O O . GLY A 1 84 ? -19.834 -8.959 8.897 1.00 95.75 84 GLY A O 1
ATOM 658 N N . PHE A 1 85 ? -19.006 -7.555 7.344 1.00 97.19 85 PHE A N 1
ATOM 659 C CA . PHE A 1 85 ? -17.685 -7.438 7.965 1.00 97.19 85 PHE A CA 1
ATOM 660 C C . PHE A 1 85 ? -17.710 -6.476 9.153 1.00 97.19 85 PHE A C 1
ATOM 662 O O . PHE A 1 85 ? -18.329 -5.413 9.123 1.00 97.19 85 PHE A O 1
ATOM 669 N N . THR A 1 86 ? -16.956 -6.815 10.193 1.00 96.69 86 THR A N 1
ATOM 670 C CA . THR A 1 86 ? -16.701 -5.946 11.340 1.00 96.69 86 THR A CA 1
ATOM 671 C C . THR A 1 86 ? -15.218 -5.613 11.435 1.00 96.69 86 THR A C 1
ATOM 673 O O . THR A 1 86 ? -14.369 -6.262 10.826 1.00 96.69 86 THR A O 1
ATOM 676 N N . HIS A 1 87 ? -14.856 -4.616 12.246 1.00 95.88 87 HIS A N 1
ATOM 677 C CA . HIS A 1 87 ? -13.441 -4.302 12.465 1.00 95.88 87 HIS A CA 1
ATOM 678 C C . HIS A 1 87 ? -12.652 -5.494 13.038 1.00 95.88 87 HIS A C 1
ATOM 680 O O . HIS A 1 87 ? -11.439 -5.557 12.840 1.00 95.88 87 HIS A O 1
ATOM 686 N N . ASN A 1 88 ? -13.312 -6.443 13.720 1.00 96.19 88 ASN A N 1
ATOM 687 C CA . ASN A 1 88 ? -12.682 -7.656 14.254 1.00 96.19 88 ASN A CA 1
ATOM 688 C C . ASN A 1 88 ? -12.177 -8.595 13.155 1.00 96.19 88 ASN A C 1
ATOM 690 O O . ASN A 1 88 ? -11.209 -9.314 13.386 1.00 96.19 88 ASN A O 1
ATOM 694 N N . ASP A 1 89 ? -12.756 -8.513 11.960 1.00 96.25 89 ASP A N 1
ATOM 695 C CA . ASP A 1 89 ? -12.369 -9.310 10.795 1.00 96.25 89 ASP A CA 1
ATOM 696 C C . ASP A 1 89 ? -11.192 -8.684 10.023 1.00 96.25 89 ASP A C 1
ATOM 698 O O . ASP A 1 89 ? -10.640 -9.294 9.109 1.00 96.25 89 ASP A O 1
ATOM 702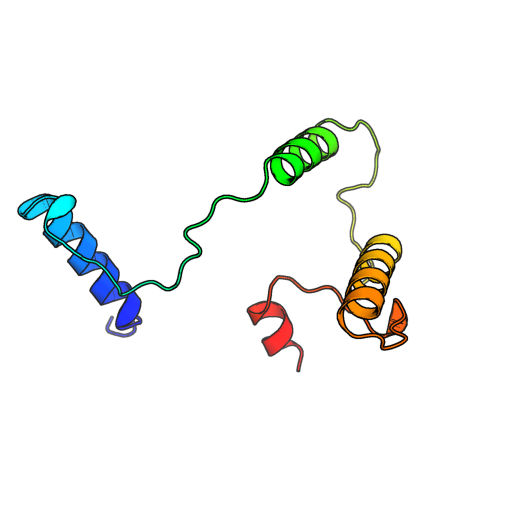 N N . ILE A 1 90 ? -10.777 -7.465 10.397 1.00 96.38 90 ILE A N 1
ATOM 703 C CA . ILE A 1 90 ? -9.731 -6.695 9.716 1.00 96.38 90 ILE A CA 1
ATOM 704 C C . ILE A 1 90 ? -8.475 -6.608 10.578 1.00 96.38 90 ILE A C 1
ATOM 706 O O . ILE A 1 90 ? -8.523 -6.183 11.734 1.00 96.38 90 ILE A O 1
ATOM 710 N N . VAL A 1 91 ? -7.328 -6.927 9.978 1.00 95.38 91 VAL A N 1
ATOM 711 C CA . VAL A 1 91 ? -5.998 -6.713 10.558 1.00 95.38 91 VAL A CA 1
ATOM 712 C C . VAL A 1 91 ? -5.141 -5.935 9.565 1.00 95.38 91 VAL A C 1
ATOM 714 O O . VAL A 1 91 ? -4.946 -6.371 8.431 1.00 95.38 91 VAL A O 1
ATOM 717 N N . MET A 1 92 ? -4.616 -4.792 10.000 1.00 95.62 92 MET A N 1
ATOM 718 C CA . MET A 1 92 ? -3.751 -3.933 9.193 1.00 95.62 92 MET A CA 1
ATOM 719 C C . MET A 1 92 ? -2.342 -4.532 9.086 1.00 95.62 92 MET A C 1
ATOM 721 O O . MET A 1 92 ? -1.833 -5.107 10.046 1.00 95.62 92 MET A O 1
ATOM 725 N N . ALA A 1 93 ? -1.699 -4.386 7.926 1.00 94.56 93 ALA A N 1
ATOM 726 C CA . ALA A 1 93 ? -0.357 -4.907 7.667 1.00 94.56 93 ALA A CA 1
ATOM 727 C C . ALA A 1 93 ? 0.463 -3.954 6.784 1.00 94.56 93 ALA A C 1
ATOM 729 O O . ALA A 1 93 ? -0.088 -3.128 6.053 1.00 94.56 93 ALA A O 1
ATOM 730 N N . CYS A 1 94 ? 1.789 -4.108 6.812 1.00 92.88 94 CYS A N 1
ATOM 731 C CA . CYS A 1 94 ? 2.724 -3.369 5.962 1.00 92.88 94 CYS A CA 1
ATOM 732 C C . CYS A 1 94 ? 2.770 -3.970 4.547 1.00 92.88 94 CYS A C 1
ATOM 734 O O . CYS A 1 94 ? 3.731 -4.637 4.162 1.00 92.88 94 CYS A O 1
ATOM 736 N N . GLY A 1 95 ? 1.699 -3.759 3.784 1.00 90.12 95 GLY A N 1
ATOM 737 C CA . GLY A 1 95 ? 1.550 -4.302 2.437 1.00 90.12 95 GLY A CA 1
ATOM 738 C C . GLY A 1 95 ? 1.323 -5.818 2.402 1.00 90.12 95 GLY A C 1
ATOM 739 O O . GLY A 1 95 ? 1.390 -6.521 3.413 1.00 90.12 95 GLY A O 1
ATOM 740 N N . ALA A 1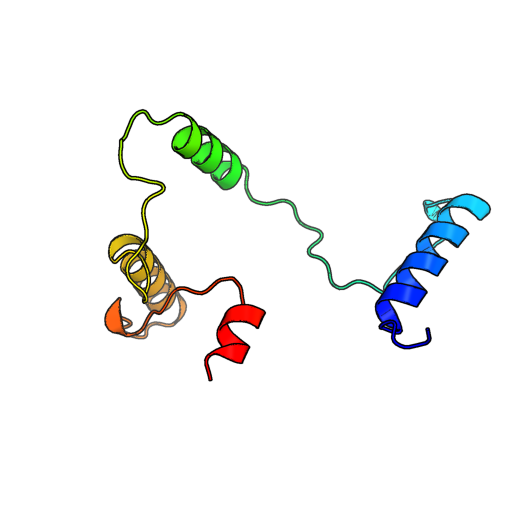 96 ? 1.045 -6.332 1.202 1.00 88.12 96 ALA A N 1
ATOM 741 C CA . ALA A 1 96 ? 0.697 -7.739 1.003 1.00 88.12 96 ALA A CA 1
ATOM 742 C C . ALA A 1 96 ? 1.828 -8.694 1.423 1.00 88.12 96 ALA A C 1
ATOM 744 O O . ALA A 1 96 ? 1.566 -9.704 2.072 1.00 88.12 96 ALA A O 1
ATOM 745 N N . ALA A 1 97 ? 3.083 -8.349 1.116 1.00 84.50 97 ALA A N 1
ATOM 746 C CA . ALA A 1 97 ? 4.245 -9.156 1.489 1.00 84.50 97 ALA A CA 1
ATOM 747 C C . ALA A 1 97 ? 4.400 -9.281 3.015 1.00 84.50 97 ALA A C 1
ATOM 749 O O . ALA A 1 97 ? 4.627 -10.377 3.521 1.00 84.50 97 ALA A O 1
ATOM 750 N N . GLY A 1 98 ? 4.202 -8.184 3.757 1.00 78.81 98 GLY A N 1
ATOM 751 C CA . GLY A 1 98 ? 4.248 -8.205 5.220 1.00 78.81 98 GLY A CA 1
ATOM 752 C C . GLY A 1 98 ? 3.164 -9.095 5.832 1.00 78.81 98 GLY A C 1
ATOM 753 O O . GLY A 1 98 ? 3.409 -9.754 6.838 1.00 78.81 98 GLY A O 1
ATOM 754 N N . ARG A 1 99 ? 1.980 -9.175 5.207 1.00 79.00 99 ARG A N 1
ATOM 755 C CA . ARG A 1 99 ? 0.924 -10.092 5.655 1.00 79.00 99 ARG A CA 1
ATOM 756 C C . ARG A 1 99 ? 1.249 -11.557 5.363 1.00 79.00 99 ARG A C 1
ATOM 758 O O . ARG A 1 99 ? 0.950 -12.395 6.204 1.00 79.00 99 ARG A O 1
ATOM 765 N N . GLN A 1 100 ? 1.847 -11.863 4.211 1.00 69.31 100 GLN A N 1
ATOM 766 C CA . GLN A 1 100 ? 2.196 -13.240 3.834 1.00 69.31 100 GLN A CA 1
ATOM 767 C C . GLN A 1 100 ? 3.172 -13.897 4.816 1.00 69.31 100 GLN A C 1
ATOM 769 O O . GLN A 1 100 ? 3.081 -15.095 5.028 1.00 69.31 100 GLN A O 1
ATOM 774 N N . MET A 1 101 ? 4.064 -13.122 5.439 1.00 66.44 101 MET A N 1
ATOM 775 C CA . MET A 1 101 ? 5.011 -13.633 6.442 1.00 66.44 101 MET A CA 1
ATOM 776 C C . MET A 1 101 ? 4.389 -13.897 7.821 1.00 66.44 101 MET A C 1
ATOM 778 O O . MET A 1 101 ? 5.046 -14.481 8.677 1.00 66.44 101 MET A O 1
ATOM 782 N N . LEU A 1 102 ? 3.168 -13.413 8.075 1.00 61.00 102 LEU A N 1
ATOM 783 C CA . LEU A 1 102 ? 2.497 -13.548 9.372 1.00 61.00 102 LEU A CA 1
ATOM 784 C C . LEU A 1 102 ? 1.668 -14.844 9.487 1.00 61.00 102 LEU A C 1
ATOM 786 O O . LEU A 1 102 ? 1.166 -15.141 10.570 1.00 61.00 102 LEU A O 1
ATOM 790 N N . CYS A 1 103 ? 1.487 -15.554 8.371 1.00 46.91 103 CYS A N 1
ATOM 791 C CA . CYS A 1 103 ? 0.813 -16.848 8.268 1.00 46.91 103 CYS A CA 1
ATOM 792 C C . CYS A 1 103 ? 1.850 -17.974 8.240 1.00 46.91 103 CYS A C 1
ATOM 794 O O . CYS A 1 103 ? 1.548 -19.043 8.812 1.00 46.91 103 CYS A O 1
#

Secondary structure (DSSP, 8-state):
-----HHHHHHHHHHHHHHHH-GGG----------SPPPHHHHHHHHHHHH---TTTTSPPPTT--HHHHHHHHHHHHHHH-S---GGG----SHHHHHHTT-

Sequence (103 aa):
MEEGSWIRRMFEVGIAMKSEYGADKVFDLSLGNPIVEPPSIFKQELINFAQSLDTGRHRYMPNAGYPETRSSVANMLSNETGLGFTHNDIVMACGAAGRQMLC

Radius of gyration: 20.51 Å; chains: 1; bounding box: 50×37×49 Å

pLDDT: mean 89.13, std 10.73, range [42.81, 98.06]